Protein AF-A0A1D2REY0-F1 (afdb_monomer_lite)

Secondary structure (DSSP, 8-state):
----HHHHHHTT--TT--EEEEE-SS-EEEEE--S-HHHHHHHHT--S----HHHHHHHH--

pLDDT: mean 70.16, std 17.1, range [43.88, 94.81]

Foldseek 3Di:
DDDDPVNCVVLVHDPPFDWDWDDDPPDIDIHTDDPCPPVVVVVVVDPVDPDPVVVVVVVVVD

Radius of gyration: 21.51 Å; chains: 1; bounding box: 26×61×41 Å

Sequence (62 aa):
MTIPSGVRSLMNLHKGDEMIIIAMENEMIIKPKMAEPLTMAGFLGSDDETVDVKGLIAKYER

Structure (mmCIF, N/CA/C/O backbone):
data_AF-A0A1D2REY0-F1
#
_entry.id   AF-A0A1D2REY0-F1
#
loop_
_atom_site.group_PDB
_atom_site.id
_atom_site.type_symbol
_atom_site.label_atom_id
_atom_site.label_alt_id
_atom_site.label_comp_id
_atom_site.label_asym_id
_atom_site.label_entity_id
_atom_site.label_seq_id
_atom_site.pdbx_PDB_ins_code
_atom_site.Cartn_x
_atom_site.Cartn_y
_atom_site.Cartn_z
_atom_site.occupancy
_atom_site.B_iso_or_equiv
_atom_site.auth_seq_id
_atom_site.auth_comp_id
_atom_site.auth_asym_id
_atom_site.auth_atom_id
_atom_site.pdbx_PDB_model_num
ATOM 1 N N . MET A 1 1 ? -2.311 -13.050 8.120 1.00 72.06 1 MET A N 1
ATOM 2 C CA . MET A 1 1 ? -3.102 -11.821 7.901 1.00 72.06 1 MET A CA 1
ATOM 3 C C . MET A 1 1 ? -3.504 -11.778 6.440 1.00 72.06 1 MET A C 1
ATOM 5 O O . MET A 1 1 ? -2.646 -11.978 5.590 1.00 72.06 1 MET A O 1
ATOM 9 N N . THR A 1 2 ? -4.784 -11.572 6.154 1.00 82.88 2 THR A N 1
ATOM 10 C CA . THR A 1 2 ? -5.304 -11.538 4.781 1.00 82.88 2 THR A CA 1
ATOM 11 C C . THR A 1 2 ? -5.775 -10.127 4.484 1.00 82.88 2 THR A C 1
ATOM 13 O O . THR A 1 2 ? -6.583 -9.594 5.237 1.00 82.88 2 THR A O 1
ATOM 16 N N . ILE A 1 3 ? -5.287 -9.530 3.396 1.00 82.81 3 ILE A N 1
ATOM 17 C CA . ILE A 1 3 ? -5.763 -8.221 2.938 1.00 82.81 3 ILE A CA 1
ATOM 18 C C . ILE A 1 3 ? -7.020 -8.442 2.081 1.00 82.81 3 ILE A C 1
ATOM 20 O O . ILE A 1 3 ? -6.930 -9.135 1.050 1.00 82.81 3 ILE A O 1
ATOM 24 N N . PRO A 1 4 ? -8.181 -7.881 2.474 1.00 89.50 4 PRO A N 1
ATOM 25 C CA . PRO A 1 4 ? -9.410 -7.964 1.690 1.00 89.50 4 PRO A CA 1
ATOM 26 C C . PRO A 1 4 ? -9.201 -7.468 0.256 1.00 89.50 4 PRO A C 1
ATOM 28 O O . PRO A 1 4 ? -8.443 -6.527 0.019 1.00 89.50 4 PRO A O 1
ATOM 31 N N . SER A 1 5 ? -9.883 -8.081 -0.714 1.00 87.62 5 SER A N 1
ATOM 32 C CA . SER A 1 5 ? -9.743 -7.740 -2.140 1.00 87.62 5 SER A CA 1
ATOM 33 C C . SER A 1 5 ? -10.048 -6.268 -2.442 1.00 87.62 5 SER A C 1
ATOM 35 O O . SER A 1 5 ? -9.360 -5.671 -3.267 1.00 87.62 5 SER A O 1
ATOM 37 N N . GLY A 1 6 ? -11.014 -5.663 -1.743 1.00 87.38 6 GLY A N 1
ATOM 38 C CA . GLY A 1 6 ? -11.335 -4.239 -1.885 1.00 87.38 6 GLY A CA 1
ATOM 39 C C . GLY A 1 6 ? -10.176 -3.326 -1.476 1.00 87.38 6 GLY A C 1
ATOM 40 O O . GLY A 1 6 ? -9.781 -2.454 -2.242 1.00 87.38 6 GLY A O 1
ATOM 41 N N . VAL A 1 7 ? -9.565 -3.588 -0.316 1.00 84.12 7 VAL A N 1
ATOM 42 C CA . VAL A 1 7 ? -8.397 -2.833 0.179 1.00 84.12 7 VAL A CA 1
ATOM 43 C C . VAL A 1 7 ? -7.199 -3.026 -0.748 1.00 84.12 7 VAL A C 1
ATOM 45 O O . VAL A 1 7 ? -6.523 -2.067 -1.101 1.00 84.12 7 VAL A O 1
ATOM 48 N N . ARG A 1 8 ? -6.979 -4.263 -1.207 1.00 83.19 8 ARG A N 1
ATOM 49 C CA . ARG A 1 8 ? -5.918 -4.594 -2.164 1.00 83.19 8 ARG A CA 1
ATOM 50 C C . ARG A 1 8 ? -6.049 -3.805 -3.465 1.00 83.19 8 ARG A C 1
ATOM 52 O O . ARG A 1 8 ? -5.056 -3.276 -3.943 1.00 83.19 8 ARG A O 1
ATOM 59 N N . SER A 1 9 ? -7.267 -3.710 -3.996 1.00 81.75 9 SER A N 1
ATOM 60 C CA . SER A 1 9 ? -7.553 -2.972 -5.231 1.00 81.75 9 SER A CA 1
ATOM 61 C C . SER A 1 9 ? -7.371 -1.467 -5.033 1.00 81.75 9 SER A C 1
ATOM 63 O O . SER A 1 9 ? -6.736 -0.815 -5.851 1.00 81.75 9 SER A O 1
ATOM 65 N N . LEU A 1 10 ? -7.861 -0.927 -3.911 1.00 83.19 10 LEU A N 1
ATOM 66 C CA . LEU A 1 10 ? -7.739 0.496 -3.578 1.00 83.19 10 LEU A CA 1
ATOM 67 C C . LEU A 1 10 ? -6.281 0.936 -3.386 1.00 83.19 10 LEU A C 1
ATOM 69 O O . LEU A 1 10 ? -5.921 2.057 -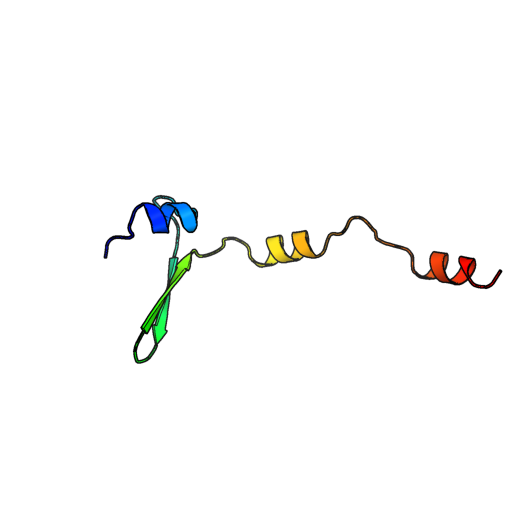3.722 1.00 83.19 10 LEU A O 1
ATOM 73 N N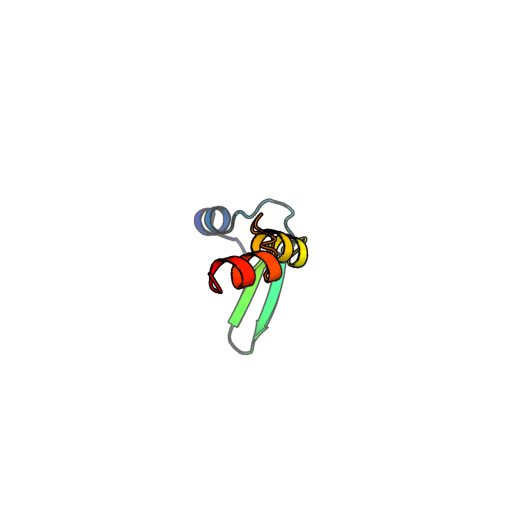 . MET A 1 11 ? -5.442 0.042 -2.870 1.00 79.38 11 MET A N 1
ATOM 74 C CA . MET A 1 11 ? -4.014 0.281 -2.664 1.00 79.38 11 MET A CA 1
ATOM 75 C C . MET A 1 11 ? -3.145 -0.168 -3.852 1.00 79.38 11 MET A C 1
ATOM 77 O O . MET A 1 11 ? -1.923 -0.105 -3.751 1.00 79.38 11 MET A O 1
ATOM 81 N N . ASN A 1 12 ? -3.758 -0.634 -4.950 1.00 82.25 12 ASN A N 1
ATOM 82 C CA . ASN A 1 12 ? -3.086 -1.169 -6.138 1.00 82.25 12 ASN A CA 1
ATOM 83 C C . ASN A 1 12 ? -2.006 -2.229 -5.824 1.00 82.25 12 ASN A C 1
ATOM 85 O O . ASN A 1 12 ? -0.926 -2.228 -6.411 1.00 82.25 12 ASN A O 1
ATOM 89 N N . LEU A 1 13 ? -2.287 -3.112 -4.861 1.00 83.19 13 LEU A N 1
ATOM 90 C CA . LEU A 1 13 ? -1.335 -4.115 -4.382 1.00 83.19 13 LEU A CA 1
ATOM 91 C C . LEU A 1 13 ? -1.358 -5.369 -5.259 1.00 83.19 13 LEU A C 1
ATOM 93 O O . LEU A 1 13 ? -2.398 -6.017 -5.425 1.00 83.19 13 LEU A O 1
ATOM 97 N N . HIS A 1 14 ? -0.185 -5.776 -5.718 1.00 85.50 14 HIS A N 1
ATOM 98 C CA . HIS A 1 14 ? 0.038 -6.979 -6.500 1.00 85.50 14 HIS A CA 1
ATOM 99 C C . HIS A 1 14 ? 0.735 -8.059 -5.674 1.00 85.50 14 HIS A C 1
ATOM 101 O O . HIS A 1 14 ? 1.292 -7.844 -4.595 1.00 85.50 14 HIS A O 1
ATOM 107 N N . LYS A 1 15 ? 0.657 -9.296 -6.168 1.00 83.50 15 LYS A N 1
ATOM 108 C CA . LYS A 1 15 ? 1.341 -10.415 -5.526 1.00 83.50 15 LYS A CA 1
ATOM 109 C C . LYS A 1 15 ? 2.848 -10.244 -5.721 1.00 83.50 15 LYS A C 1
ATOM 111 O O . LYS A 1 15 ? 3.312 -10.263 -6.853 1.00 83.50 15 LYS A O 1
ATOM 116 N N . GLY A 1 16 ? 3.582 -10.172 -4.615 1.00 84.50 16 GLY A N 1
ATOM 117 C CA . GLY A 1 16 ? 5.034 -9.979 -4.622 1.00 84.50 16 GLY A CA 1
ATOM 118 C C . GLY A 1 16 ? 5.472 -8.559 -4.270 1.00 84.50 16 GLY A C 1
ATOM 119 O O . GLY A 1 16 ? 6.668 -8.350 -4.107 1.00 84.50 16 GLY A O 1
ATOM 120 N N . ASP A 1 17 ? 4.534 -7.624 -4.095 1.00 84.50 17 ASP A N 1
ATOM 121 C CA . ASP A 1 17 ? 4.860 -6.265 -3.669 1.00 84.50 17 ASP A CA 1
ATOM 122 C C . ASP A 1 17 ? 5.501 -6.255 -2.277 1.00 84.50 17 ASP A C 1
ATOM 124 O O . ASP A 1 17 ? 5.051 -6.929 -1.342 1.00 84.50 17 ASP A O 1
ATOM 128 N N . GLU A 1 18 ? 6.555 -5.454 -2.139 1.00 86.31 18 GLU A N 1
ATOM 129 C CA . GLU A 1 18 ? 7.203 -5.215 -0.858 1.00 86.31 18 GLU A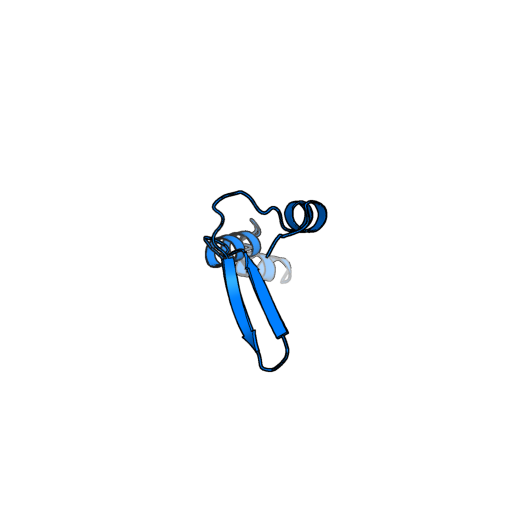 CA 1
ATOM 130 C C . GLU A 1 18 ? 6.370 -4.241 -0.014 1.00 86.31 18 GLU A C 1
ATOM 132 O O . GLU A 1 18 ? 5.845 -3.238 -0.501 1.00 86.31 18 GLU A O 1
ATOM 137 N N . MET A 1 19 ? 6.274 -4.515 1.287 1.00 86.38 19 MET A N 1
ATOM 138 C CA . MET A 1 19 ? 5.496 -3.718 2.235 1.00 86.38 19 MET A CA 1
ATOM 139 C C . MET A 1 19 ? 6.394 -3.268 3.385 1.00 86.38 19 MET A C 1
ATOM 141 O O . MET A 1 19 ? 7.236 -4.023 3.868 1.00 86.38 19 MET A O 1
ATOM 145 N N . ILE A 1 20 ? 6.175 -2.048 3.858 1.00 87.31 20 ILE A N 1
ATOM 146 C CA . ILE A 1 20 ? 6.765 -1.514 5.080 1.00 87.31 20 ILE A CA 1
ATOM 147 C C . ILE A 1 20 ? 5.750 -1.698 6.204 1.00 87.31 20 ILE A C 1
ATOM 149 O O . ILE A 1 20 ? 4.591 -1.296 6.080 1.00 87.31 20 ILE A O 1
ATOM 153 N N . ILE A 1 21 ? 6.201 -2.294 7.306 1.00 88.25 21 ILE A N 1
ATOM 154 C CA . ILE A 1 21 ? 5.411 -2.475 8.523 1.00 88.25 21 ILE A CA 1
ATOM 155 C C . ILE A 1 21 ? 6.022 -1.597 9.610 1.00 88.25 21 ILE A C 1
ATOM 157 O O . I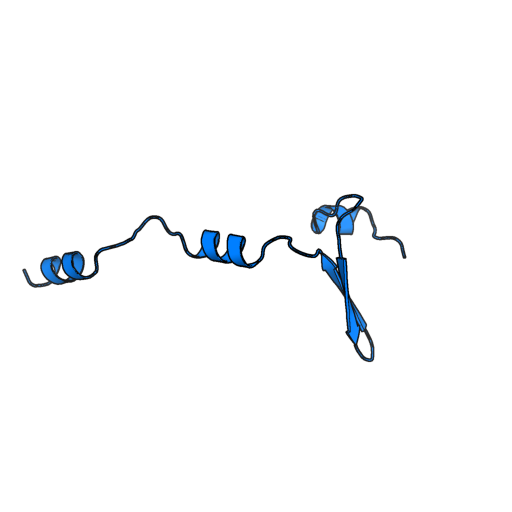LE A 1 21 ? 7.201 -1.730 9.929 1.00 88.25 21 ILE A O 1
ATOM 161 N N . ILE A 1 22 ? 5.213 -0.707 10.176 1.00 91.44 22 ILE A N 1
ATOM 162 C CA . ILE A 1 22 ? 5.584 0.154 11.298 1.00 91.44 22 ILE A CA 1
ATOM 163 C C . ILE A 1 22 ? 4.737 -0.277 12.491 1.00 91.44 22 ILE A C 1
ATOM 165 O O . ILE A 1 22 ? 3.510 -0.206 12.437 1.00 91.44 22 ILE A O 1
ATOM 169 N N . ALA A 1 23 ? 5.390 -0.746 13.551 1.00 91.75 23 ALA A N 1
ATOM 170 C CA . ALA A 1 23 ? 4.735 -1.093 14.805 1.00 91.75 23 ALA A CA 1
ATOM 171 C C . ALA A 1 23 ? 4.817 0.091 15.776 1.00 91.75 23 ALA A C 1
ATOM 173 O O . ALA A 1 23 ? 5.899 0.624 16.020 1.00 91.75 23 ALA A O 1
ATOM 174 N N . MET A 1 24 ? 3.672 0.489 16.314 1.00 91.31 24 MET A N 1
ATOM 175 C CA . MET A 1 24 ? 3.520 1.486 17.371 1.00 91.31 24 MET A CA 1
ATOM 176 C C . MET A 1 24 ? 2.875 0.815 18.592 1.00 91.31 24 MET A C 1
ATOM 178 O O . MET A 1 24 ? 2.463 -0.340 18.514 1.00 91.31 24 MET A O 1
ATOM 182 N N . GLU A 1 25 ? 2.782 1.517 19.725 1.00 89.62 25 GLU A N 1
ATOM 183 C CA . GLU A 1 25 ? 2.325 0.923 20.996 1.00 89.62 25 GLU A CA 1
ATOM 184 C C . GLU A 1 25 ? 0.955 0.227 20.901 1.00 89.62 25 GLU A C 1
ATOM 186 O O . GLU A 1 25 ? 0.781 -0.842 21.479 1.00 89.62 25 GLU A O 1
ATOM 191 N N . ASN A 1 26 ? 0.012 0.788 20.132 1.00 94.81 26 ASN A N 1
ATOM 192 C CA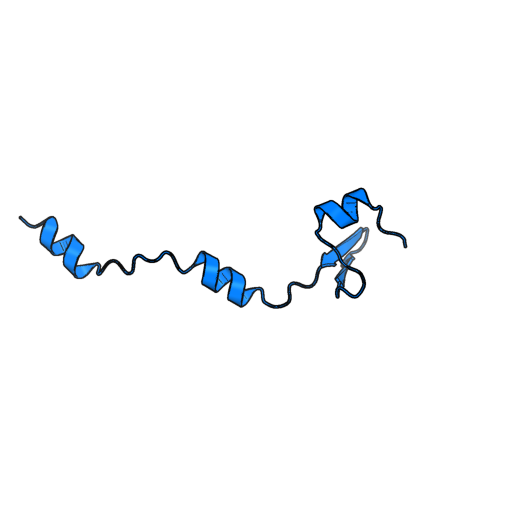 . ASN A 1 26 ? -1.359 0.270 20.012 1.00 94.81 26 ASN A CA 1
ATOM 193 C C . ASN A 1 26 ? -1.792 -0.038 18.572 1.00 94.81 26 ASN A C 1
ATOM 195 O O . ASN A 1 26 ? -2.930 -0.451 18.348 1.00 94.81 26 ASN A O 1
ATOM 199 N N . GLU A 1 27 ? -0.923 0.177 17.586 1.00 90.31 27 GLU A N 1
ATOM 200 C CA . GLU A 1 27 ? -1.288 0.015 16.181 1.00 90.31 27 GLU A CA 1
ATOM 201 C C . GLU A 1 27 ? -0.136 -0.492 15.318 1.00 90.31 27 GLU A C 1
ATOM 203 O O . GLU A 1 27 ? 1.044 -0.322 15.621 1.00 90.31 27 GLU A O 1
ATOM 208 N N . MET A 1 28 ? -0.507 -1.119 14.204 1.00 88.12 28 MET A N 1
ATOM 209 C CA . MET A 1 28 ? 0.418 -1.543 13.167 1.00 88.12 28 MET A CA 1
ATOM 210 C C . MET A 1 28 ? 0.015 -0.875 11.859 1.00 88.12 28 MET A C 1
ATOM 212 O O . MET A 1 28 ? -1.063 -1.130 11.324 1.00 88.12 28 MET A O 1
ATOM 216 N N . ILE A 1 29 ? 0.899 -0.032 11.337 1.00 87.69 29 ILE A N 1
ATOM 217 C CA . ILE A 1 29 ? 0.692 0.677 10.081 1.00 87.69 29 ILE A CA 1
ATOM 218 C C . ILE A 1 29 ? 1.416 -0.089 8.979 1.00 87.69 29 ILE A C 1
ATOM 220 O O . ILE A 1 29 ? 2.624 -0.313 9.050 1.00 87.69 29 ILE A O 1
ATOM 224 N N . ILE A 1 30 ? 0.677 -0.472 7.940 1.00 85.62 30 ILE A N 1
ATOM 225 C CA . ILE A 1 30 ? 1.205 -1.227 6.804 1.00 85.62 30 ILE A CA 1
ATOM 226 C C . ILE A 1 30 ? 1.082 -0.361 5.555 1.00 85.62 30 ILE A C 1
ATOM 228 O O . ILE A 1 30 ? -0.017 0.067 5.201 1.00 85.62 30 ILE A O 1
ATOM 232 N N . LYS A 1 31 ? 2.205 -0.100 4.885 1.00 84.50 31 LYS A N 1
ATOM 233 C CA . LYS A 1 31 ? 2.261 0.731 3.674 1.00 84.50 31 LYS A CA 1
ATOM 234 C C . LYS A 1 31 ? 3.003 -0.008 2.557 1.00 84.50 31 LYS A C 1
ATOM 236 O O . LYS A 1 31 ? 4.003 -0.657 2.857 1.00 84.50 31 LYS A O 1
ATOM 241 N N . PRO A 1 32 ? 2.569 0.077 1.290 1.00 83.19 32 PRO A N 1
ATOM 242 C CA . PRO A 1 32 ? 3.359 -0.426 0.174 1.00 83.19 32 PRO A CA 1
ATOM 243 C C . PRO A 1 32 ? 4.677 0.334 0.084 1.00 83.19 32 PRO A C 1
ATOM 245 O O . PRO A 1 32 ? 4.719 1.556 0.255 1.00 83.19 32 PRO A O 1
ATOM 248 N N . LYS A 1 33 ? 5.765 -0.392 -0.166 1.00 79.94 33 LYS A N 1
ATOM 249 C CA . LYS A 1 33 ? 7.071 0.212 -0.396 1.00 79.94 33 LYS A CA 1
ATOM 250 C C . LYS A 1 33 ? 7.072 0.795 -1.805 1.00 79.94 33 LYS A C 1
ATOM 252 O O . LYS A 1 33 ? 7.124 0.067 -2.790 1.00 79.94 33 LYS A O 1
ATOM 257 N N . MET A 1 34 ? 6.991 2.117 -1.904 1.00 71.62 34 MET A N 1
ATOM 258 C CA . MET A 1 34 ? 7.173 2.797 -3.183 1.00 71.62 34 MET A CA 1
ATOM 259 C C . MET A 1 34 ? 8.622 2.607 -3.634 1.00 71.62 34 MET A C 1
ATOM 261 O O . MET A 1 34 ? 9.542 2.924 -2.880 1.00 71.62 34 MET A O 1
ATOM 265 N N . ALA A 1 35 ? 8.815 2.070 -4.842 1.00 60.16 35 ALA A N 1
ATOM 266 C CA . ALA A 1 35 ? 10.143 1.777 -5.373 1.00 60.16 35 ALA A CA 1
ATOM 267 C C . ALA A 1 35 ? 11.006 3.044 -5.508 1.00 60.16 35 ALA A C 1
ATOM 269 O O . ALA A 1 35 ? 12.215 2.967 -5.322 1.00 60.16 35 ALA A O 1
ATOM 270 N N . GLU A 1 36 ? 10.406 4.214 -5.759 1.00 55.03 36 GLU A N 1
ATOM 271 C CA . GLU A 1 36 ? 11.158 5.447 -6.008 1.00 55.03 36 GLU A CA 1
ATOM 272 C C . GLU A 1 36 ? 10.388 6.721 -5.596 1.00 55.03 36 GLU A C 1
ATOM 274 O O . GLU A 1 36 ? 9.815 7.424 -6.433 1.00 55.03 36 GLU A O 1
ATOM 279 N N . PRO A 1 37 ? 10.367 7.077 -4.300 1.00 52.84 37 PRO A N 1
ATOM 280 C CA . PRO A 1 37 ? 9.712 8.306 -3.845 1.00 52.84 37 PRO A CA 1
ATOM 281 C C . PRO A 1 37 ? 10.352 9.580 -4.431 1.00 52.84 37 PRO A C 1
ATOM 283 O O . PRO A 1 37 ? 9.661 10.573 -4.649 1.00 52.84 37 PRO A O 1
ATOM 286 N N . LEU A 1 38 ? 11.656 9.550 -4.736 1.00 55.47 38 LEU A N 1
ATOM 287 C CA . LEU A 1 38 ? 12.380 10.676 -5.340 1.00 55.47 38 LEU A CA 1
ATOM 288 C C . LEU A 1 38 ? 12.005 10.903 -6.810 1.00 55.47 38 LEU A C 1
ATOM 290 O O . LEU A 1 38 ? 11.941 12.049 -7.246 1.00 55.47 38 LEU A O 1
ATOM 294 N N . THR A 1 39 ? 11.695 9.844 -7.558 1.00 52.84 39 THR A N 1
ATOM 295 C CA . THR A 1 39 ? 11.271 9.952 -8.961 1.00 52.84 39 THR A CA 1
ATOM 296 C C . THR A 1 39 ? 9.865 10.547 -9.061 1.00 52.84 39 THR A C 1
ATOM 298 O O . THR A 1 39 ? 9.623 11.391 -9.918 1.00 52.84 39 THR A O 1
ATOM 301 N N . MET A 1 40 ? 8.957 10.222 -8.126 1.00 51.31 40 MET A N 1
ATOM 302 C CA . MET A 1 40 ? 7.654 10.902 -8.020 1.00 51.31 40 MET A CA 1
ATOM 303 C C . MET A 1 40 ? 7.780 12.374 -7.605 1.00 51.31 40 MET A C 1
ATOM 305 O O . MET A 1 40 ? 7.037 13.206 -8.118 1.00 51.31 40 MET A O 1
ATOM 309 N N . ALA A 1 41 ? 8.718 12.722 -6.718 1.00 53.16 41 ALA A N 1
ATOM 310 C CA . ALA A 1 41 ? 8.995 14.123 -6.393 1.00 53.16 41 ALA A CA 1
ATOM 311 C C . ALA A 1 41 ? 9.573 14.887 -7.599 1.00 53.16 41 ALA A C 1
ATOM 313 O O . ALA A 1 41 ? 9.198 16.031 -7.829 1.00 53.16 41 ALA A O 1
ATOM 314 N N . GLY A 1 42 ? 10.425 14.237 -8.401 1.00 51.38 42 GLY A N 1
ATOM 315 C CA . GLY A 1 42 ? 10.905 14.763 -9.679 1.00 51.38 42 GLY A CA 1
ATOM 316 C C . GLY A 1 42 ? 9.773 15.008 -10.680 1.00 51.38 42 GLY A C 1
ATOM 317 O O . GLY A 1 42 ? 9.751 16.062 -11.303 1.00 51.38 42 GLY A O 1
ATOM 318 N N . PHE A 1 43 ? 8.794 14.101 -10.766 1.00 48.34 43 PHE A N 1
ATOM 319 C CA . PHE A 1 43 ? 7.580 14.257 -11.585 1.00 48.34 43 PHE A CA 1
ATOM 320 C C . PHE A 1 43 ? 6.634 15.361 -11.084 1.00 48.34 43 PHE A C 1
ATOM 322 O O . PHE A 1 43 ? 6.008 16.033 -11.892 1.00 48.34 43 PHE A O 1
ATOM 329 N N . LEU A 1 44 ? 6.528 15.571 -9.768 1.00 52.81 44 LEU A N 1
ATOM 330 C CA . LEU A 1 44 ? 5.769 16.690 -9.186 1.00 52.81 44 LEU A CA 1
ATOM 331 C C . LEU A 1 44 ? 6.516 18.033 -9.275 1.00 52.81 44 LEU A C 1
ATOM 333 O O . LEU A 1 44 ? 5.909 19.079 -9.079 1.00 52.81 44 LEU A O 1
ATOM 337 N N . GLY A 1 45 ? 7.828 18.000 -9.522 1.00 46.19 45 GLY A N 1
ATOM 338 C CA . GLY A 1 45 ? 8.701 19.167 -9.662 1.00 46.19 45 GLY A CA 1
ATOM 339 C C . GLY A 1 45 ? 9.126 19.468 -11.100 1.00 46.19 45 GLY A C 1
ATOM 340 O O . GLY A 1 45 ? 9.995 20.312 -11.298 1.00 46.19 45 GLY A O 1
ATOM 341 N N . SER A 1 46 ? 8.554 18.784 -12.091 1.00 48.78 46 SER A N 1
ATOM 342 C CA . SER A 1 46 ? 8.762 19.076 -13.512 1.00 48.78 46 SER A CA 1
ATOM 343 C C . SER A 1 46 ? 7.460 19.562 -14.138 1.00 48.78 46 SER A C 1
ATOM 345 O O . SER A 1 46 ? 6.899 18.937 -15.033 1.00 48.78 46 SER A O 1
ATOM 347 N N . ASP A 1 47 ? 6.993 20.715 -13.657 1.00 43.88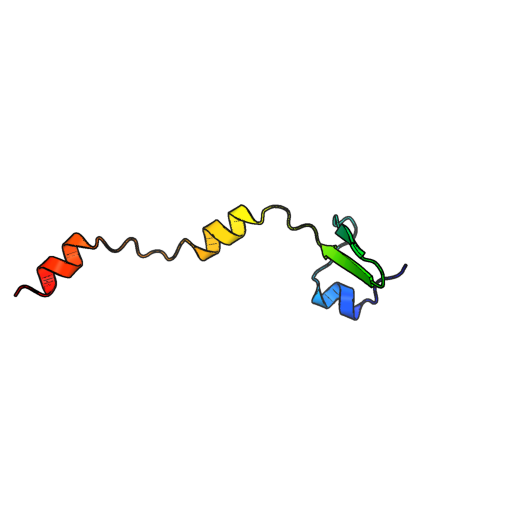 47 ASP A N 1
ATOM 348 C CA . ASP A 1 47 ? 6.231 21.603 -14.525 1.00 43.88 47 ASP A CA 1
ATOM 349 C C . ASP A 1 47 ? 7.187 22.074 -15.626 1.00 43.88 47 ASP A C 1
ATOM 351 O O . ASP A 1 47 ? 8.260 22.622 -15.359 1.00 43.88 47 ASP A O 1
ATOM 355 N N . ASP A 1 48 ? 6.797 21.804 -16.866 1.00 47.44 48 ASP A N 1
ATOM 356 C CA . ASP A 1 48 ? 7.501 22.084 -18.121 1.00 47.44 48 ASP A CA 1
ATOM 357 C C . ASP A 1 48 ? 7.538 23.599 -18.440 1.00 47.44 48 ASP A C 1
ATOM 359 O O . ASP A 1 48 ? 7.363 24.039 -19.573 1.00 47.44 48 ASP A O 1
ATOM 363 N N . GLU A 1 49 ? 7.735 24.430 -17.417 1.00 52.03 49 GLU A N 1
ATOM 364 C CA . GLU A 1 49 ? 7.865 25.877 -17.515 1.00 52.03 49 GLU A CA 1
ATOM 365 C C . GLU A 1 49 ? 9.055 26.339 -16.670 1.00 52.03 49 GLU A C 1
ATOM 367 O O . GLU A 1 49 ? 8.928 26.955 -15.610 1.00 52.03 49 GLU A O 1
ATOM 372 N N . THR A 1 50 ? 10.264 26.095 -17.176 1.00 51.53 50 THR A N 1
ATOM 373 C CA . THR A 1 50 ? 11.440 26.886 -16.800 1.00 51.53 50 THR A CA 1
ATOM 374 C C . THR A 1 50 ? 11.218 28.314 -17.302 1.00 51.53 50 THR A C 1
ATOM 376 O O . THR A 1 50 ? 11.718 28.720 -18.350 1.00 51.53 50 THR A O 1
ATOM 379 N N . VAL A 1 51 ? 10.407 29.092 -16.588 1.00 54.19 51 VAL A N 1
ATOM 380 C CA . VAL A 1 51 ? 10.230 30.501 -16.916 1.00 54.19 51 VAL A CA 1
ATOM 381 C C . VAL A 1 51 ? 11.490 31.232 -16.479 1.00 54.19 51 VAL A C 1
ATOM 383 O O . VAL A 1 51 ? 11.801 31.321 -15.290 1.00 54.19 51 VAL A O 1
ATOM 386 N N . ASP A 1 52 ? 12.237 31.755 -17.449 1.00 50.19 52 ASP A N 1
ATOM 387 C CA . ASP A 1 52 ? 13.358 32.647 -17.181 1.00 50.19 52 ASP A CA 1
ATOM 388 C C . ASP A 1 52 ? 12.821 33.918 -16.504 1.00 50.19 52 ASP A C 1
ATOM 390 O O . ASP A 1 52 ? 12.253 34.811 -17.140 1.00 50.19 52 ASP A O 1
ATOM 394 N N . VAL A 1 53 ? 12.975 33.983 -15.179 1.00 56.50 53 VAL A N 1
ATOM 395 C CA . VAL A 1 53 ? 12.507 35.087 -14.328 1.00 56.50 53 VAL A CA 1
ATOM 396 C C . VAL A 1 53 ? 13.057 36.434 -14.815 1.00 56.50 53 VAL A C 1
ATOM 398 O O . VAL A 1 53 ? 12.381 37.456 -14.689 1.00 56.50 53 VAL A O 1
ATOM 401 N N . LYS A 1 54 ? 14.237 36.454 -15.456 1.00 55.03 54 LYS A N 1
ATOM 402 C CA . LYS A 1 54 ? 14.785 37.681 -16.055 1.00 55.03 54 LYS A CA 1
ATOM 403 C C . LYS A 1 54 ? 13.938 38.199 -17.219 1.00 55.03 54 LYS A C 1
ATOM 405 O O . LYS A 1 54 ? 13.803 39.412 -17.366 1.00 55.03 54 LYS A O 1
ATOM 410 N N . GLY A 1 55 ? 13.340 37.311 -18.013 1.00 53.81 55 GLY A N 1
ATOM 411 C CA . GLY A 1 55 ? 12.458 37.682 -19.123 1.00 53.81 55 GLY A CA 1
ATOM 412 C C . GLY A 1 55 ? 11.117 38.261 -18.662 1.00 53.81 55 GLY A C 1
ATOM 413 O O . GLY A 1 55 ? 10.573 39.153 -19.314 1.00 53.81 55 GLY A O 1
ATOM 414 N N . LEU A 1 56 ? 10.602 37.805 -17.516 1.00 55.12 56 LEU A N 1
ATOM 415 C CA . LEU A 1 56 ? 9.352 38.305 -16.934 1.00 55.12 56 LEU A CA 1
ATOM 416 C C . LEU A 1 56 ? 9.488 39.720 -16.356 1.00 55.12 56 LEU A C 1
ATOM 418 O O . LEU A 1 56 ? 8.597 40.543 -16.562 1.00 55.12 56 LEU A O 1
ATOM 422 N N . ILE A 1 57 ? 10.604 40.030 -15.687 1.00 54.84 57 ILE A N 1
ATOM 423 C CA . ILE A 1 57 ? 10.848 41.362 -15.103 1.00 54.84 57 ILE A CA 1
ATOM 424 C C . ILE A 1 57 ? 10.951 42.429 -16.204 1.00 54.84 57 ILE A C 1
ATOM 426 O O . ILE A 1 57 ? 10.319 43.479 -16.110 1.00 54.84 57 ILE A O 1
ATOM 430 N N . ALA A 1 58 ? 11.638 42.122 -17.309 1.00 52.47 58 ALA A N 1
ATOM 431 C CA . ALA A 1 58 ? 11.777 43.040 -18.444 1.00 52.47 58 ALA A CA 1
ATOM 432 C C . ALA A 1 58 ? 10.440 43.398 -19.126 1.00 52.47 58 ALA A C 1
ATOM 434 O O . ALA A 1 58 ? 10.346 44.407 -19.824 1.00 52.47 58 ALA A O 1
ATOM 435 N N . LYS A 1 59 ? 9.397 42.577 -18.945 1.00 53.62 59 LYS A N 1
ATOM 436 C CA . LYS A 1 59 ? 8.067 42.799 -19.527 1.00 53.62 59 LYS A CA 1
ATOM 437 C C . LYS A 1 59 ? 7.203 43.759 -18.699 1.00 53.62 59 LYS A C 1
ATOM 439 O O . LYS A 1 59 ? 6.259 44.317 -19.246 1.00 53.62 59 LYS A O 1
ATOM 444 N N . TYR A 1 60 ? 7.524 43.946 -17.417 1.00 52.88 60 TYR A N 1
ATOM 445 C CA . TYR A 1 60 ? 6.794 44.820 -16.490 1.00 52.88 60 TYR A CA 1
ATOM 446 C C . TYR A 1 60 ? 7.432 46.207 -16.308 1.00 52.88 60 TYR A C 1
ATOM 448 O O . TYR A 1 60 ? 6.767 47.104 -15.802 1.00 52.88 60 TYR A O 1
ATOM 456 N N . GLU A 1 61 ? 8.682 46.412 -16.740 1.00 48.44 61 GLU A N 1
ATOM 457 C CA . GLU A 1 61 ? 9.349 47.730 -16.730 1.00 48.44 61 GLU A CA 1
ATOM 458 C C . GLU A 1 61 ? 9.091 48.579 -18.000 1.00 48.44 61 GLU A C 1
ATOM 460 O O . GLU A 1 61 ? 9.770 49.584 -18.215 1.00 48.44 61 GLU A O 1
ATOM 465 N N . ARG A 1 62 ? 8.129 48.194 -18.854 1.00 43.88 62 ARG A N 1
ATOM 466 C CA . ARG A 1 62 ? 7.704 48.972 -20.034 1.00 43.88 62 ARG A CA 1
ATOM 467 C C . ARG A 1 62 ? 6.397 49.718 -19.816 1.00 43.88 62 ARG A C 1
ATOM 469 O O . ARG A 1 62 ? 5.454 49.093 -19.288 1.00 43.88 62 ARG A O 1
#